Protein AF-A0A1I6RWS9-F1 (afdb_monomer)

Nearest PDB structures (foldseek):
  7xmd-assembly1_D  TM=4.426E-01  e=9.677E+00  Escherichia coli

Foldseek 3Di:
DPDPPVVLVVLLVVLVVVLVVCVVVDPDDPVCSVVSSVVSSVVSVCVVCVPDDDDLDQQPPVNLVVQADQQWGQQPVPRDTDQFQCVVCVVVVHDPVNSCVSRVNDPPRDRGHNVVVVVVVVVCVVVPDPPPPPPDPDPPDDDDDDDDDDDDDDDDDDD

Radius of gyration: 39.03 Å; Cα contacts (8 Å, |Δi|>4): 94; chains: 1; bounding box: 128×29×85 Å

pLDDT: mean 76.31, std 17.18, range [32.16, 93.12]

Sequence (159 aa):
MAQSNGGSLRLVTLASEIVSAYVSHNHVQSADLPGLLNEVHAAIRGVCDAGQSPPIAKATAQEIRRSINPDFLISFEDGKPYKTLRRHLTLRGLTPEAYRAKWGLASDYPMTAQSYSEQRSQLARSLGLGQPRAAAPEPEAEPAPQPAGKRRARSKEAV

Solvent-accessible surface area (backbone atoms only — not comparable to full-atom values): 9968 Å² total; per-residue (Å²): 144,88,67,66,70,65,54,55,53,51,50,52,51,54,35,50,54,54,51,51,60,46,53,75,76,39,93,72,58,83,84,50,52,67,56,53,53,50,52,48,38,50,51,54,49,48,60,66,45,70,71,58,68,76,78,87,67,57,60,48,74,66,54,57,54,67,28,60,41,60,70,28,29,45,38,88,89,75,71,46,76,30,51,46,46,58,65,59,32,52,77,70,75,40,50,76,63,57,53,27,66,75,41,64,51,62,91,84,62,78,54,51,11,53,52,55,52,49,53,52,51,51,54,38,46,76,72,50,62,83,61,77,74,73,73,71,76,74,79,76,77,76,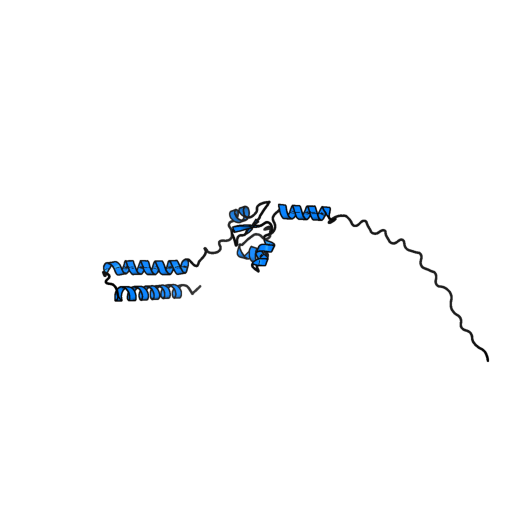81,78,83,79,88,80,76,88,86,79,87,82,83,88,82,91,134

Secondary structure (DSSP, 8-state):
---HHHHHHHHHHHHHHHHHHHHTTS---TTTHHHHHHHHHHHHHHHHHTT-PPP-----HHHHHHHB-SS-EE-TTT--EESBHHHHHHHTT--HHHHHHHHT--TT--SB-HHHHHHHHHHHHHTTTT-----PPP---PPPPPPP-----------

Structure (mmCIF, N/CA/C/O backbone):
data_AF-A0A1I6RWS9-F1
#
_entry.id   AF-A0A1I6RWS9-F1
#
loop_
_atom_site.group_PDB
_atom_site.id
_atom_site.type_symbol
_atom_site.label_atom_id
_atom_site.label_alt_id
_atom_site.label_comp_id
_atom_site.label_asym_id
_atom_site.label_entity_id
_atom_site.label_seq_id
_atom_site.pdbx_PDB_ins_code
_atom_site.Cartn_x
_atom_site.Cartn_y
_atom_site.Cartn_z
_atom_site.occupancy
_atom_site.B_iso_or_equiv
_atom_site.auth_seq_id
_atom_site.auth_comp_id
_atom_site.auth_asym_id
_atom_site.auth_atom_id
_atom_site.pdbx_PDB_model_num
ATOM 1 N N . MET A 1 1 ? -2.238 -18.958 -16.726 1.00 40.53 1 MET A N 1
ATOM 2 C CA . MET A 1 1 ? -0.887 -18.387 -16.507 1.00 40.53 1 MET A CA 1
ATOM 3 C C . MET A 1 1 ? -0.202 -18.013 -17.838 1.00 40.53 1 MET A C 1
ATOM 5 O O . MET A 1 1 ? 0.993 -18.207 -17.978 1.00 40.53 1 MET A O 1
ATOM 9 N N . ALA A 1 2 ? -0.932 -17.464 -18.825 1.00 40.44 2 ALA A N 1
ATOM 10 C CA . ALA A 1 2 ? -0.481 -17.370 -20.226 1.00 40.44 2 ALA A CA 1
ATOM 11 C C . ALA A 1 2 ? -0.631 -15.953 -20.830 1.00 40.44 2 ALA A C 1
ATOM 13 O O . ALA A 1 2 ? -1.212 -15.794 -21.896 1.00 40.44 2 ALA A O 1
ATOM 14 N N . GLN A 1 3 ? -0.157 -14.913 -20.134 1.00 41.22 3 GLN A N 1
ATOM 15 C CA . GLN A 1 3 ? -0.209 -13.520 -20.630 1.00 41.22 3 GLN A CA 1
ATOM 16 C C . GLN A 1 3 ? 1.167 -12.824 -20.696 1.00 41.22 3 GLN A C 1
ATOM 18 O O . GLN A 1 3 ? 1.255 -11.681 -21.128 1.00 41.22 3 GLN A O 1
ATOM 23 N N . SER A 1 4 ? 2.261 -13.494 -20.324 1.00 55.19 4 SER A N 1
ATOM 24 C CA . SER A 1 4 ? 3.596 -12.878 -20.254 1.00 55.19 4 SER A CA 1
ATOM 25 C C . SER A 1 4 ? 4.316 -12.761 -21.604 1.00 55.19 4 SER A C 1
ATOM 27 O O . SER A 1 4 ? 5.060 -11.806 -21.803 1.00 55.19 4 SER A O 1
ATOM 29 N N . ASN A 1 5 ? 4.075 -13.664 -22.563 1.00 58.97 5 ASN A N 1
ATOM 30 C CA . ASN A 1 5 ? 4.842 -13.664 -23.819 1.00 58.97 5 ASN A CA 1
ATOM 31 C C . ASN A 1 5 ? 4.452 -12.514 -24.772 1.00 58.97 5 ASN A C 1
ATOM 33 O O . ASN A 1 5 ? 5.297 -11.957 -25.467 1.00 58.97 5 ASN A O 1
ATOM 37 N N . GLY A 1 6 ? 3.174 -12.113 -24.774 1.00 66.69 6 GLY A N 1
ATOM 38 C CA . GLY A 1 6 ? 2.686 -11.014 -25.617 1.00 66.69 6 GLY A CA 1
ATOM 39 C C . GLY A 1 6 ? 3.194 -9.636 -25.177 1.00 66.69 6 GLY A C 1
ATOM 40 O O . GLY A 1 6 ? 3.440 -8.773 -26.017 1.00 66.69 6 GLY A O 1
ATOM 41 N N . GLY A 1 7 ? 3.411 -9.442 -23.871 1.00 75.25 7 GLY A N 1
ATOM 42 C CA . GLY A 1 7 ? 3.983 -8.208 -23.330 1.00 75.25 7 GLY A CA 1
ATOM 43 C C . GLY A 1 7 ? 5.439 -8.020 -23.749 1.00 75.25 7 GLY A C 1
ATOM 44 O O . GLY A 1 7 ? 5.803 -6.954 -24.234 1.00 75.25 7 GLY A O 1
ATOM 45 N N . SER A 1 8 ? 6.253 -9.073 -23.643 1.00 78.50 8 SER A N 1
ATOM 46 C CA . SER A 1 8 ? 7.662 -9.037 -24.052 1.00 78.50 8 SER A CA 1
ATOM 47 C C . SER A 1 8 ? 7.833 -8.772 -25.547 1.00 78.50 8 SER A C 1
ATOM 49 O O . SER A 1 8 ? 8.631 -7.917 -25.916 1.00 78.50 8 SER A O 1
ATOM 51 N N . LEU A 1 9 ? 7.044 -9.427 -26.408 1.00 84.06 9 LEU A N 1
ATOM 52 C CA . LEU A 1 9 ? 7.088 -9.176 -27.854 1.00 84.06 9 LEU A CA 1
ATOM 53 C C . LEU A 1 9 ? 6.722 -7.725 -28.194 1.00 84.06 9 LEU A C 1
ATOM 55 O O . LEU A 1 9 ? 7.406 -7.097 -28.995 1.00 84.06 9 LEU A O 1
ATOM 59 N N . ARG A 1 10 ? 5.710 -7.157 -27.526 1.00 88.00 10 ARG A N 1
ATOM 60 C CA . ARG A 1 10 ? 5.312 -5.754 -27.714 1.00 88.00 10 ARG A CA 1
ATOM 61 C C . ARG A 1 10 ? 6.408 -4.766 -27.304 1.00 88.00 10 ARG A C 1
ATOM 63 O O . ARG A 1 10 ? 6.605 -3.767 -27.988 1.00 88.00 10 ARG A O 1
ATOM 70 N N . LEU A 1 11 ? 7.116 -5.030 -26.204 1.00 87.50 11 LEU A N 1
ATOM 71 C CA . LEU A 1 11 ? 8.233 -4.191 -25.749 1.00 87.50 11 LEU A CA 1
ATOM 72 C C . LEU A 1 11 ? 9.396 -4.211 -26.744 1.00 87.50 11 LEU A C 1
ATOM 74 O O . LEU A 1 11 ? 9.982 -3.167 -27.020 1.00 87.50 11 LEU A O 1
ATOM 78 N N . VAL A 1 12 ? 9.690 -5.380 -27.318 1.00 90.06 12 VAL A N 1
ATOM 79 C CA . VAL A 1 12 ? 10.713 -5.526 -28.360 1.00 90.06 12 VAL A CA 1
ATOM 80 C C . VAL A 1 12 ? 10.312 -4.769 -29.628 1.00 90.06 12 VAL A C 1
ATOM 82 O O . VAL A 1 12 ? 11.141 -4.050 -30.180 1.00 90.06 12 VAL A O 1
ATOM 85 N N . THR A 1 13 ? 9.046 -4.850 -30.055 1.00 91.00 13 THR A N 1
ATOM 86 C CA . THR A 1 13 ? 8.542 -4.075 -31.203 1.00 91.00 13 THR A CA 1
ATOM 87 C C . THR A 1 13 ? 8.695 -2.570 -30.973 1.00 91.00 13 THR A C 1
ATOM 89 O O . THR A 1 13 ? 9.302 -1.895 -31.801 1.00 91.00 13 THR A O 1
ATOM 92 N N . LEU A 1 14 ? 8.258 -2.052 -29.820 1.00 90.62 14 LEU A N 1
ATOM 93 C CA . LEU A 1 14 ? 8.389 -0.628 -29.484 1.00 90.62 14 LEU A CA 1
ATOM 94 C C . LEU A 1 14 ? 9.853 -0.170 -29.436 1.00 90.62 14 LEU A C 1
ATOM 96 O O . LEU A 1 14 ? 10.191 0.876 -29.985 1.00 90.62 14 LEU A O 1
ATOM 100 N N . ALA A 1 15 ? 10.737 -0.961 -28.821 1.00 91.19 15 ALA A N 1
ATOM 101 C CA . ALA A 1 15 ? 12.166 -0.659 -28.796 1.00 91.19 15 ALA A CA 1
ATOM 102 C C . ALA A 1 15 ? 12.758 -0.621 -30.216 1.00 91.19 15 ALA A C 1
ATOM 104 O O . ALA A 1 15 ? 13.523 0.287 -30.536 1.00 91.19 15 ALA A O 1
ATOM 105 N N . SER A 1 16 ? 12.369 -1.561 -31.085 1.00 91.38 16 SER A N 1
ATOM 106 C CA . SER A 1 16 ? 12.839 -1.609 -32.474 1.00 91.38 16 SER A CA 1
ATOM 107 C C . SER A 1 16 ? 12.359 -0.420 -33.314 1.00 91.38 16 SER A C 1
ATOM 109 O O . SER A 1 16 ? 13.148 0.137 -34.075 1.00 91.38 16 SER A O 1
ATOM 111 N N . GLU A 1 17 ? 11.112 0.027 -33.133 1.00 91.69 17 GLU A N 1
ATOM 112 C CA . GLU A 1 17 ? 10.560 1.205 -33.815 1.00 91.69 17 GLU A CA 1
ATOM 113 C C . GLU A 1 17 ? 11.304 2.484 -33.408 1.00 91.69 17 GLU A C 1
ATOM 115 O O . GLU A 1 17 ? 11.686 3.285 -34.264 1.00 91.69 17 GLU A O 1
ATOM 120 N N . ILE A 1 18 ? 11.579 2.644 -32.109 1.00 90.62 18 ILE A N 1
ATOM 121 C CA . ILE A 1 18 ? 12.308 3.800 -31.569 1.00 90.62 18 ILE A CA 1
ATOM 122 C C . ILE A 1 18 ? 13.745 3.835 -32.099 1.00 90.62 18 ILE A C 1
ATOM 124 O O . ILE A 1 18 ? 14.200 4.874 -32.582 1.00 90.62 18 ILE A O 1
ATOM 128 N N . VAL A 1 19 ? 14.455 2.704 -32.053 1.00 92.00 19 VAL A N 1
ATOM 129 C CA . VAL A 1 19 ? 15.835 2.620 -32.557 1.00 92.00 19 VAL A CA 1
ATOM 130 C C . VAL A 1 19 ? 15.877 2.845 -34.072 1.00 92.00 19 VAL A C 1
ATOM 132 O O . VAL A 1 19 ? 16.744 3.577 -34.547 1.00 92.00 19 VAL A O 1
ATOM 135 N N . SER A 1 20 ? 14.918 2.308 -34.834 1.00 91.12 20 SER A N 1
ATOM 136 C CA . SER A 1 20 ? 14.834 2.534 -36.283 1.00 91.12 20 SER A CA 1
ATOM 137 C C . SER A 1 20 ? 14.636 4.013 -36.629 1.00 91.12 20 SER A C 1
ATOM 139 O O . SER A 1 20 ? 15.273 4.508 -37.557 1.00 91.12 20 SER A O 1
ATOM 141 N N . ALA A 1 21 ? 13.783 4.729 -35.890 1.00 93.12 21 ALA A N 1
ATOM 142 C CA . ALA A 1 21 ? 13.551 6.158 -36.104 1.00 93.12 21 ALA A CA 1
ATOM 143 C C . ALA A 1 21 ? 14.762 7.019 -35.703 1.00 93.12 21 ALA A C 1
ATOM 145 O O . ALA A 1 21 ? 15.026 8.058 -36.316 1.00 93.12 21 ALA A O 1
ATOM 146 N N . TYR A 1 22 ? 15.512 6.587 -34.685 1.00 91.44 22 TYR A N 1
ATOM 147 C CA . TYR A 1 22 ? 16.733 7.258 -34.254 1.00 91.44 22 TYR A CA 1
ATOM 148 C C . TYR A 1 22 ? 17.842 7.120 -35.301 1.00 91.44 22 TYR A C 1
ATOM 150 O O . TYR A 1 22 ? 18.415 8.124 -35.717 1.00 91.44 22 TYR A O 1
ATOM 158 N N . VAL A 1 23 ? 18.094 5.903 -35.790 1.00 91.69 23 VAL A N 1
ATOM 159 C CA . VAL A 1 23 ? 19.148 5.624 -36.782 1.00 91.69 23 VAL A CA 1
ATOM 160 C C . VAL A 1 23 ? 18.803 6.183 -38.169 1.00 91.69 23 VAL A C 1
ATOM 162 O O . VAL A 1 23 ? 19.700 6.528 -38.931 1.00 91.69 23 VAL A O 1
ATOM 165 N N . SER A 1 24 ? 17.519 6.362 -38.509 1.00 91.31 24 SER A N 1
ATOM 166 C CA . SER A 1 24 ? 17.142 7.004 -39.780 1.00 91.31 24 SER A CA 1
ATOM 167 C C . SER A 1 24 ? 17.497 8.496 -39.840 1.00 91.31 24 SER A C 1
ATOM 169 O O . SER A 1 24 ? 17.593 9.050 -40.931 1.00 91.31 24 SER A O 1
ATOM 171 N N . HIS A 1 25 ? 17.677 9.148 -38.686 1.00 90.56 25 HIS A N 1
ATOM 172 C CA . HIS A 1 25 ? 18.018 10.572 -38.580 1.00 90.56 25 HIS A CA 1
ATOM 173 C C . HIS A 1 25 ? 19.419 10.824 -38.001 1.00 90.56 25 HIS A C 1
ATOM 175 O O . HIS A 1 25 ? 19.893 11.957 -38.040 1.00 90.56 25 HIS A O 1
ATOM 181 N N . ASN A 1 26 ? 20.085 9.795 -37.467 1.00 88.00 26 ASN A N 1
ATOM 182 C CA . ASN A 1 26 ? 21.374 9.904 -36.786 1.00 88.00 26 ASN A CA 1
ATOM 183 C C . ASN A 1 26 ? 22.320 8.794 -37.252 1.00 88.00 26 ASN A C 1
ATOM 185 O O . ASN A 1 26 ? 21.937 7.632 -37.350 1.00 88.00 26 ASN A O 1
ATOM 189 N N . HIS A 1 27 ? 23.583 9.140 -37.495 1.00 87.69 27 HIS A N 1
ATOM 190 C CA . HIS A 1 27 ? 24.595 8.162 -37.881 1.00 87.69 27 HIS A CA 1
ATOM 191 C C . HIS A 1 27 ? 25.148 7.438 -36.644 1.00 87.69 27 HIS A C 1
ATOM 193 O O . HIS A 1 27 ? 25.755 8.067 -35.777 1.00 87.69 27 HIS A O 1
ATOM 199 N N . VAL A 1 28 ? 24.980 6.116 -36.587 1.00 86.81 28 VAL A N 1
ATOM 200 C CA . VAL A 1 28 ? 25.437 5.251 -35.486 1.00 86.81 28 VAL A CA 1
ATOM 201 C C . VAL A 1 28 ? 26.346 4.165 -36.056 1.00 86.81 28 VAL A C 1
ATOM 203 O O . VAL A 1 28 ? 26.052 3.608 -37.114 1.00 86.81 28 VAL A O 1
ATOM 206 N N . GLN A 1 29 ? 27.458 3.857 -35.384 1.00 90.31 29 GLN A N 1
ATOM 207 C CA . GLN A 1 29 ? 28.330 2.768 -35.823 1.00 90.31 29 GLN A CA 1
ATOM 208 C C . GLN A 1 29 ? 27.676 1.408 -35.562 1.00 90.31 29 GLN A C 1
ATOM 210 O O . GLN A 1 29 ? 27.012 1.204 -34.547 1.00 90.31 29 GLN A O 1
ATOM 215 N N . SER A 1 30 ? 27.917 0.436 -36.445 1.00 86.25 30 SER A N 1
ATOM 216 C CA . SER A 1 30 ? 27.341 -0.911 -36.325 1.00 86.25 30 SER A CA 1
ATOM 217 C C . SER A 1 30 ? 27.699 -1.614 -35.009 1.00 86.25 30 SER A C 1
ATOM 219 O O . SER A 1 30 ? 26.945 -2.469 -34.552 1.00 86.25 30 SER A O 1
ATOM 221 N N . ALA A 1 31 ? 28.829 -1.246 -34.397 1.00 91.44 31 ALA A N 1
ATOM 222 C CA . ALA A 1 31 ? 29.277 -1.769 -33.108 1.00 91.44 31 ALA A CA 1
ATOM 223 C C . ALA A 1 31 ? 28.426 -1.281 -31.919 1.00 91.44 31 ALA A C 1
ATOM 225 O O . ALA A 1 31 ? 28.300 -2.005 -30.935 1.00 91.44 31 ALA A O 1
ATOM 226 N N . ASP A 1 32 ? 27.800 -0.105 -32.030 1.00 87.88 32 ASP A N 1
ATOM 227 C CA . ASP A 1 32 ? 27.061 0.539 -30.934 1.00 87.88 32 ASP A CA 1
ATOM 228 C C . ASP A 1 32 ? 25.560 0.197 -30.945 1.00 87.88 32 ASP A C 1
ATOM 230 O O . ASP A 1 32 ? 24.868 0.346 -29.934 1.00 87.88 32 ASP A O 1
ATOM 234 N N . LEU A 1 33 ? 25.043 -0.323 -32.068 1.00 88.31 33 LEU A N 1
ATOM 235 C CA . LEU A 1 33 ? 23.632 -0.704 -32.226 1.00 88.31 33 LEU A CA 1
ATOM 236 C C . LEU A 1 33 ? 23.123 -1.692 -31.158 1.00 88.31 33 LEU A C 1
ATOM 238 O O . LEU A 1 33 ? 22.025 -1.475 -30.637 1.00 88.31 33 LEU A O 1
ATOM 242 N N . PRO A 1 34 ? 23.865 -2.756 -30.784 1.00 90.50 34 PRO A N 1
ATOM 243 C CA . PRO A 1 34 ? 23.407 -3.684 -29.753 1.00 90.50 34 PRO A CA 1
ATOM 244 C C . PRO A 1 34 ? 23.327 -3.033 -28.367 1.00 90.50 34 PRO A C 1
ATOM 246 O O . PRO A 1 34 ? 22.446 -3.376 -27.579 1.00 90.50 34 PRO A O 1
ATOM 249 N N . GLY A 1 35 ? 24.231 -2.095 -28.064 1.00 91.12 35 GLY A N 1
ATOM 250 C CA . GLY A 1 35 ? 24.218 -1.341 -26.810 1.00 91.12 35 GLY A CA 1
ATOM 251 C C . GLY A 1 35 ? 22.978 -0.457 -26.717 1.00 91.12 35 GLY A C 1
ATOM 252 O O . GLY A 1 35 ? 22.191 -0.589 -25.781 1.00 91.12 35 GLY A O 1
ATOM 253 N N . LEU A 1 36 ? 22.741 0.342 -27.760 1.00 90.12 36 LEU A N 1
ATOM 254 C CA . LEU A 1 36 ? 21.590 1.239 -27.852 1.00 90.12 36 LEU A CA 1
ATOM 255 C C . LEU A 1 36 ? 20.251 0.492 -27.729 1.00 90.12 36 LEU A C 1
ATOM 257 O O . LEU A 1 36 ? 19.355 0.927 -27.006 1.00 90.12 36 LEU A O 1
ATOM 261 N N . LEU A 1 37 ? 20.111 -0.658 -28.397 1.00 90.75 37 LEU A N 1
ATOM 262 C CA . LEU A 1 37 ? 18.894 -1.468 -28.318 1.00 90.75 37 LEU A CA 1
ATOM 263 C C . LEU A 1 37 ? 18.627 -1.964 -26.889 1.00 90.75 37 LEU A C 1
ATOM 265 O O . LEU A 1 37 ? 17.487 -1.923 -26.424 1.00 90.75 37 LEU A O 1
ATOM 269 N N . ASN A 1 38 ? 19.671 -2.411 -26.186 1.00 91.19 38 ASN A N 1
ATOM 270 C CA . ASN A 1 38 ? 19.555 -2.873 -24.805 1.00 91.19 38 ASN A CA 1
ATOM 271 C C . ASN A 1 38 ? 19.189 -1.734 -23.849 1.00 91.19 38 ASN A C 1
ATOM 273 O O . ASN A 1 38 ? 18.331 -1.929 -22.989 1.00 91.19 38 ASN A O 1
ATOM 277 N N . GLU A 1 39 ? 19.789 -0.554 -24.013 1.00 90.81 39 GLU A N 1
ATOM 278 C CA . GLU A 1 39 ? 19.488 0.625 -23.196 1.00 90.81 39 GLU A CA 1
ATOM 279 C C . GLU A 1 39 ? 18.037 1.078 -23.364 1.00 90.81 39 GLU A C 1
ATOM 281 O O . GLU A 1 39 ? 17.321 1.253 -22.377 1.00 90.81 39 GLU A O 1
ATOM 286 N N . VAL A 1 40 ? 17.565 1.195 -24.607 1.00 92.38 40 VAL A N 1
ATOM 287 C CA . VAL A 1 40 ? 16.182 1.593 -24.902 1.00 92.38 40 VAL A CA 1
ATOM 288 C C . VAL A 1 40 ? 15.196 0.547 -24.384 1.00 92.38 40 VAL A C 1
ATOM 290 O O . VAL A 1 40 ? 14.218 0.889 -23.718 1.00 92.38 40 VAL A O 1
ATOM 293 N N . HIS A 1 41 ? 15.460 -0.740 -24.617 1.00 91.12 41 HIS A N 1
ATOM 294 C CA . HIS A 1 41 ? 14.611 -1.814 -24.107 1.00 91.12 41 HIS A CA 1
ATOM 295 C C . HIS A 1 41 ? 14.572 -1.838 -22.567 1.00 91.12 41 HIS A C 1
ATOM 297 O O . HIS A 1 41 ? 13.501 -2.007 -21.978 1.00 91.12 41 HIS A O 1
ATOM 303 N N . ALA A 1 42 ? 15.709 -1.614 -21.900 1.00 88.38 42 ALA A N 1
ATOM 304 C CA . ALA A 1 42 ? 15.783 -1.509 -20.446 1.00 88.38 42 ALA A CA 1
ATOM 305 C C . ALA A 1 42 ? 15.031 -0.281 -19.914 1.00 88.38 42 ALA A C 1
ATOM 307 O O . ALA A 1 42 ? 14.308 -0.401 -18.926 1.00 88.38 42 ALA A O 1
ATOM 308 N N . ALA A 1 43 ? 15.133 0.869 -20.584 1.00 89.06 43 ALA A N 1
ATOM 309 C CA . ALA A 1 43 ? 14.421 2.088 -20.214 1.00 89.06 43 ALA A CA 1
ATOM 310 C C . ALA A 1 43 ? 12.897 1.916 -20.327 1.00 89.06 43 ALA A C 1
ATOM 312 O O . ALA A 1 43 ? 12.171 2.224 -19.382 1.00 89.06 43 ALA A O 1
ATOM 313 N N . ILE A 1 44 ? 12.404 1.352 -21.437 1.00 88.38 44 ILE A N 1
ATOM 314 C CA . ILE A 1 44 ? 10.969 1.083 -21.630 1.00 88.38 44 ILE A CA 1
ATOM 315 C C . ILE A 1 44 ? 10.479 0.076 -20.588 1.00 88.38 44 ILE A C 1
ATOM 317 O O . ILE A 1 44 ? 9.440 0.292 -19.963 1.00 88.38 44 ILE A O 1
ATOM 321 N N . ARG A 1 45 ? 11.245 -0.997 -20.344 1.00 87.06 45 ARG A N 1
ATOM 322 C CA . ARG A 1 45 ? 10.924 -1.964 -19.289 1.00 87.06 45 ARG A CA 1
ATOM 323 C C . ARG A 1 45 ? 10.866 -1.287 -17.923 1.00 87.06 45 ARG A C 1
ATOM 325 O O . ARG A 1 45 ? 9.923 -1.543 -17.188 1.00 87.06 45 ARG A O 1
ATOM 332 N N . GLY A 1 46 ? 11.820 -0.416 -17.604 1.00 82.56 46 GLY A N 1
ATOM 333 C CA . GLY A 1 46 ? 11.853 0.338 -16.354 1.00 82.56 46 GLY A CA 1
ATOM 334 C C . GLY A 1 46 ? 10.625 1.226 -16.172 1.00 82.56 46 GLY A C 1
ATOM 335 O O . GLY A 1 46 ? 10.056 1.247 -15.092 1.00 82.56 46 GLY A O 1
ATOM 336 N N . VAL A 1 47 ? 10.149 1.890 -17.226 1.00 83.75 47 VAL A N 1
ATOM 337 C CA . VAL A 1 47 ? 8.917 2.697 -17.172 1.00 83.75 47 VAL A CA 1
ATOM 338 C C . VAL A 1 47 ? 7.669 1.820 -17.024 1.00 83.75 47 VAL A C 1
ATOM 340 O O . VAL A 1 47 ? 6.770 2.156 -16.255 1.00 83.75 47 VAL A O 1
ATOM 343 N N . CYS A 1 48 ? 7.608 0.680 -17.718 1.00 75.94 48 CYS A N 1
ATOM 344 C CA . CYS A 1 48 ? 6.508 -0.275 -17.566 1.00 75.94 48 CYS A CA 1
ATOM 345 C C . CYS A 1 48 ? 6.489 -0.944 -16.181 1.00 75.94 48 CYS A C 1
ATOM 347 O O . CYS A 1 48 ? 5.416 -1.267 -15.672 1.00 75.94 48 CYS A O 1
ATOM 349 N N . ASP A 1 49 ? 7.656 -1.149 -15.574 1.00 70.19 49 ASP A N 1
ATOM 350 C CA . ASP A 1 49 ? 7.810 -1.786 -14.265 1.00 70.19 49 ASP A CA 1
ATOM 351 C C . ASP A 1 49 ? 7.725 -0.783 -13.104 1.00 70.19 49 ASP A C 1
ATOM 353 O O . ASP A 1 49 ? 7.246 -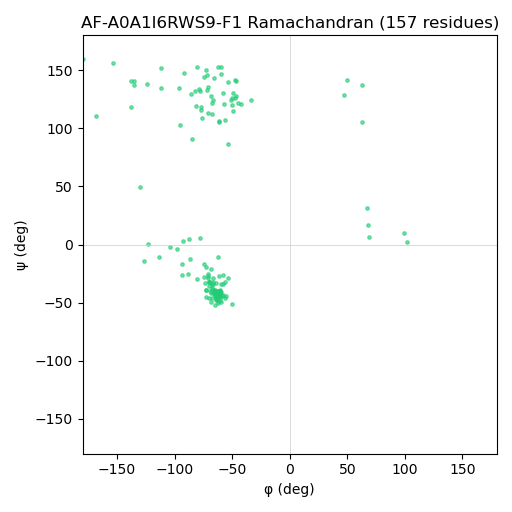1.136 -12.036 1.00 70.19 49 ASP A O 1
ATOM 357 N N . ALA A 1 50 ? 8.044 0.499 -13.317 1.00 60.03 50 ALA A N 1
ATOM 358 C CA . ALA A 1 50 ? 7.909 1.566 -12.316 1.00 60.03 50 ALA A CA 1
ATOM 359 C C . ALA A 1 50 ? 6.454 1.816 -11.859 1.00 60.03 50 ALA A C 1
ATOM 361 O O . ALA A 1 50 ? 6.226 2.519 -10.875 1.00 60.03 50 ALA A O 1
ATOM 362 N N . GLY A 1 51 ? 5.464 1.230 -12.544 1.00 53.91 51 GLY A N 1
ATOM 363 C CA . GLY A 1 51 ? 4.068 1.168 -12.099 1.00 53.91 51 GLY A CA 1
ATOM 364 C C . GLY A 1 51 ? 3.739 -0.020 -11.182 1.00 53.91 51 GLY A C 1
ATOM 365 O O . GLY A 1 51 ? 2.682 -0.032 -10.552 1.00 53.91 51 GLY A O 1
ATOM 366 N N . GLN A 1 52 ? 4.622 -1.015 -11.073 1.00 50.16 52 GLN A N 1
ATOM 367 C CA . GLN A 1 52 ? 4.509 -2.092 -10.097 1.00 50.16 52 GLN A CA 1
ATOM 368 C C . GLN A 1 52 ? 5.130 -1.613 -8.784 1.00 50.16 52 GLN A C 1
ATOM 370 O O . GLN A 1 52 ? 6.312 -1.803 -8.507 1.00 50.16 52 GLN A O 1
ATOM 375 N N . SER A 1 53 ? 4.295 -1.014 -7.926 1.00 50.28 53 SER A N 1
ATOM 376 C CA . SER A 1 53 ? 4.554 -1.109 -6.485 1.00 50.28 53 SER A CA 1
ATOM 377 C C . SER A 1 53 ? 4.862 -2.572 -6.154 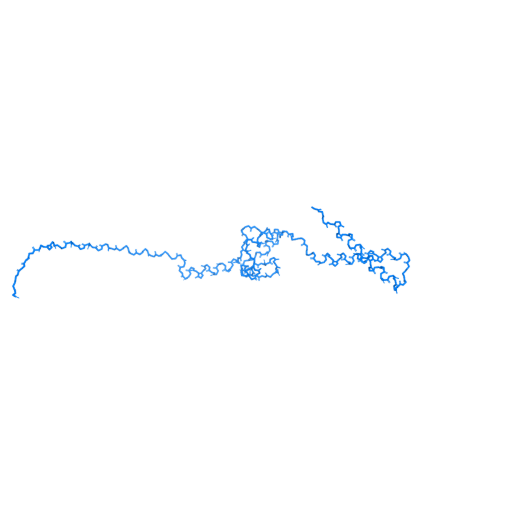1.00 50.28 53 SER A C 1
ATOM 379 O O . SER A 1 53 ? 4.214 -3.452 -6.738 1.00 50.28 53 SER A O 1
ATOM 381 N N . PRO A 1 54 ? 5.834 -2.847 -5.262 1.00 53.66 54 PRO A N 1
ATOM 382 C CA . PRO A 1 54 ? 6.206 -4.212 -4.923 1.00 53.66 54 PRO A CA 1
ATOM 383 C C . PRO A 1 54 ? 4.937 -5.022 -4.630 1.00 53.66 54 PRO A C 1
ATOM 385 O O . PRO A 1 54 ? 3.991 -4.466 -4.053 1.00 53.66 54 PRO A O 1
ATOM 388 N N . PRO A 1 55 ? 4.875 -6.303 -5.051 1.00 52.38 55 PRO A N 1
ATOM 389 C CA . PRO A 1 55 ? 3.718 -7.144 -4.771 1.00 52.38 55 PRO A CA 1
ATOM 390 C C . PRO A 1 55 ? 3.433 -7.012 -3.285 1.00 52.38 55 PRO A C 1
ATOM 392 O O . PRO A 1 55 ? 4.384 -7.081 -2.511 1.00 52.38 55 PRO A O 1
ATOM 395 N N . ILE A 1 56 ? 2.171 -6.743 -2.924 1.00 54.38 56 ILE A N 1
ATOM 396 C CA . ILE A 1 56 ? 1.707 -6.518 -1.548 1.00 54.38 56 ILE A CA 1
ATOM 397 C C . ILE A 1 56 ? 2.159 -7.720 -0.717 1.00 54.38 56 ILE A C 1
ATOM 399 O O . ILE A 1 56 ? 1.470 -8.736 -0.603 1.00 54.38 56 ILE A O 1
ATOM 403 N N . ALA A 1 57 ? 3.383 -7.640 -0.209 1.00 55.84 57 ALA A N 1
ATOM 404 C CA . ALA A 1 57 ? 3.960 -8.622 0.659 1.00 55.84 57 ALA A CA 1
ATOM 405 C C . ALA A 1 57 ? 3.170 -8.418 1.933 1.00 55.84 57 ALA A C 1
ATOM 407 O O . ALA A 1 57 ? 3.184 -7.330 2.511 1.00 55.84 57 ALA A O 1
ATOM 408 N N . LYS A 1 58 ? 2.375 -9.432 2.277 1.00 58.38 58 LYS A N 1
ATOM 409 C CA . LYS A 1 58 ? 1.652 -9.525 3.545 1.00 58.38 58 LYS A CA 1
ATOM 410 C C . LYS A 1 58 ? 2.509 -8.867 4.621 1.00 58.38 58 LYS A C 1
ATOM 412 O O . LYS A 1 58 ? 3.676 -9.244 4.743 1.00 58.38 58 LYS A O 1
ATOM 417 N N . ALA A 1 59 ? 1.954 -7.879 5.324 1.00 60.78 59 ALA A N 1
ATOM 418 C CA . ALA A 1 59 ? 2.723 -7.098 6.283 1.00 60.78 59 ALA A CA 1
ATOM 419 C C . ALA A 1 59 ? 3.466 -8.063 7.214 1.00 60.78 59 ALA A C 1
ATOM 421 O O . ALA A 1 59 ? 2.870 -8.987 7.778 1.00 60.78 59 ALA A O 1
ATOM 422 N N . THR A 1 60 ? 4.780 -7.898 7.328 1.00 65.44 60 THR A N 1
ATOM 423 C CA . THR A 1 60 ? 5.606 -8.781 8.146 1.00 65.44 60 THR A CA 1
ATOM 424 C C . THR A 1 60 ? 5.095 -8.709 9.583 1.00 65.44 60 THR A C 1
ATOM 426 O O . THR A 1 60 ? 4.682 -7.646 10.049 1.00 65.44 60 THR A O 1
ATOM 429 N N . ALA A 1 61 ? 5.165 -9.803 10.345 1.00 67.00 61 ALA A N 1
ATOM 430 C CA . ALA A 1 61 ? 4.720 -9.800 11.743 1.00 67.00 61 ALA A CA 1
ATOM 431 C C . ALA A 1 61 ? 5.378 -8.679 12.582 1.00 67.00 61 ALA A C 1
ATOM 433 O O . ALA A 1 61 ? 4.769 -8.164 13.518 1.00 67.00 61 ALA A O 1
ATOM 434 N N . GLN A 1 62 ? 6.600 -8.259 12.232 1.00 70.62 62 GLN A N 1
ATOM 435 C CA . GLN A 1 62 ? 7.270 -7.113 12.856 1.00 70.62 62 GLN A CA 1
ATOM 436 C C . GLN A 1 62 ? 6.638 -5.760 12.492 1.00 70.62 62 GLN A C 1
ATOM 438 O O . GLN A 1 62 ? 6.566 -4.880 13.345 1.00 70.62 62 GLN A O 1
ATOM 443 N N . GLU A 1 63 ? 6.155 -5.586 11.264 1.00 76.56 63 GLU A N 1
ATOM 444 C CA . GLU A 1 63 ? 5.487 -4.360 10.808 1.00 76.56 63 GLU A CA 1
ATOM 445 C C . GLU A 1 63 ? 4.094 -4.234 11.431 1.00 76.56 63 GLU A C 1
ATOM 447 O O . GLU A 1 63 ? 3.732 -3.159 11.901 1.00 76.56 63 GLU A O 1
ATOM 452 N N . ILE A 1 64 ? 3.369 -5.353 11.556 1.00 81.12 64 ILE A N 1
ATOM 453 C CA . ILE A 1 64 ? 2.096 -5.429 12.292 1.00 81.12 64 ILE A CA 1
ATOM 454 C C . ILE A 1 64 ? 2.298 -5.086 13.773 1.00 81.12 64 ILE A C 1
ATOM 456 O O . ILE A 1 64 ? 1.494 -4.374 14.366 1.00 81.12 64 ILE A O 1
ATOM 460 N N . ARG A 1 65 ? 3.385 -5.558 14.393 1.00 79.31 65 ARG A N 1
ATOM 461 C CA . ARG A 1 65 ? 3.706 -5.194 15.782 1.00 79.31 65 ARG A CA 1
ATOM 462 C C . ARG A 1 65 ? 4.076 -3.718 15.921 1.00 79.31 65 ARG A C 1
ATOM 464 O O . ARG A 1 65 ? 3.686 -3.097 16.899 1.00 79.31 65 ARG A O 1
ATOM 471 N N . ARG A 1 66 ? 4.792 -3.145 14.947 1.00 79.50 66 ARG A N 1
ATOM 472 C CA . ARG A 1 66 ? 5.159 -1.717 14.936 1.00 79.50 66 ARG A CA 1
ATOM 473 C C . ARG A 1 66 ? 3.975 -0.791 14.678 1.00 79.50 66 ARG A C 1
ATOM 475 O O . ARG A 1 66 ? 3.996 0.350 15.136 1.00 79.50 66 ARG A O 1
ATOM 482 N N . SER A 1 67 ? 2.956 -1.251 13.955 1.00 83.25 67 SER A N 1
ATOM 483 C CA . SER A 1 67 ? 1.780 -0.434 13.661 1.00 83.25 67 SER A CA 1
ATOM 484 C C . SER A 1 67 ? 0.868 -0.238 14.872 1.00 83.25 67 SER A C 1
ATOM 486 O O . SER A 1 67 ? 0.088 0.714 14.879 1.00 83.25 67 SER A O 1
ATOM 488 N N . ILE A 1 68 ? 0.976 -1.087 15.899 1.00 87.19 68 ILE A N 1
ATOM 489 C CA . ILE A 1 68 ? 0.182 -1.015 17.128 1.00 87.19 68 ILE A CA 1
ATOM 490 C C . ILE A 1 68 ? 0.972 -0.251 18.192 1.00 87.19 68 ILE A C 1
ATOM 492 O O . ILE A 1 68 ? 1.870 -0.801 18.822 1.00 87.19 68 ILE A O 1
ATOM 496 N N . ASN A 1 69 ? 0.613 1.015 18.416 1.00 88.31 69 ASN A N 1
ATOM 497 C CA . ASN A 1 69 ? 1.081 1.786 19.567 1.00 88.31 69 ASN A CA 1
ATOM 498 C C . ASN A 1 69 ? -0.097 2.051 20.523 1.00 88.31 69 ASN A C 1
ATOM 500 O O . ASN A 1 69 ? -1.251 2.119 20.083 1.00 88.31 69 ASN A O 1
ATOM 504 N N . PRO A 1 70 ? 0.161 2.215 21.834 1.00 85.44 70 PRO A N 1
ATOM 505 C CA . PRO A 1 70 ? -0.898 2.457 22.817 1.00 85.44 70 PRO A CA 1
ATOM 506 C C . PRO A 1 70 ? -1.700 3.738 22.524 1.00 85.44 70 PRO A C 1
ATOM 508 O O . PRO A 1 70 ? -2.918 3.762 22.720 1.00 85.44 70 PRO A O 1
ATOM 511 N N . ASP A 1 71 ? -1.046 4.767 21.976 1.00 87.56 71 ASP A N 1
ATOM 512 C CA . ASP A 1 71 ? -1.662 6.067 21.678 1.00 87.56 71 ASP A CA 1
ATOM 513 C C . ASP A 1 71 ? -2.201 6.211 20.251 1.00 87.56 71 ASP A C 1
ATOM 515 O O . ASP A 1 71 ? -3.124 6.995 20.001 1.00 87.56 71 ASP A O 1
ATOM 519 N N . PHE A 1 72 ? -1.639 5.469 19.295 1.00 89.56 72 PHE A N 1
ATOM 520 C CA . PHE A 1 72 ? -1.991 5.577 17.882 1.00 89.56 72 PHE A CA 1
ATOM 521 C C . PHE A 1 72 ? -1.745 4.273 17.118 1.00 89.56 72 PHE A C 1
ATOM 523 O O . PHE A 1 72 ? -0.910 3.450 17.471 1.00 89.56 72 PHE A O 1
ATOM 530 N N . LEU A 1 73 ? -2.462 4.106 16.015 1.00 90.94 73 LEU A N 1
ATOM 531 C CA . LEU A 1 73 ? -2.291 3.018 15.062 1.00 90.94 73 LEU A CA 1
ATOM 532 C C . LEU A 1 73 ? -1.750 3.574 13.749 1.00 90.94 73 LEU A C 1
ATOM 534 O O . LEU A 1 73 ? -2.263 4.575 13.250 1.00 90.94 73 LEU A O 1
ATOM 538 N N . ILE A 1 74 ? -0.747 2.923 13.169 1.00 90.12 74 ILE A N 1
ATOM 539 C CA . ILE A 1 74 ? -0.210 3.301 11.857 1.00 90.12 74 ILE A CA 1
ATOM 540 C C . ILE A 1 74 ? -1.041 2.614 10.763 1.00 90.12 74 ILE A C 1
ATOM 542 O O . ILE A 1 74 ? -1.291 1.409 10.827 1.00 90.12 74 ILE A O 1
ATOM 546 N N . SER A 1 75 ? -1.502 3.384 9.773 1.00 88.12 75 SER A N 1
ATOM 547 C CA . SER A 1 75 ? -2.205 2.845 8.598 1.00 88.12 75 SER A CA 1
ATOM 548 C C . SER A 1 75 ? -1.210 2.249 7.601 1.00 88.12 75 SER A C 1
ATOM 550 O O . SER A 1 75 ? -0.251 2.921 7.236 1.00 88.12 75 SER A O 1
ATOM 552 N N . PHE A 1 76 ? -1.467 1.037 7.106 1.00 85.81 76 PHE A N 1
ATOM 553 C CA . PHE A 1 76 ? -0.679 0.415 6.035 1.00 85.81 76 PHE A CA 1
ATOM 554 C C . PHE A 1 76 ? -0.973 1.020 4.655 1.00 85.81 76 PHE A C 1
ATOM 556 O O . PHE A 1 76 ? -0.166 0.877 3.747 1.00 85.81 76 PHE A O 1
ATOM 563 N N . GLU A 1 77 ? -2.088 1.744 4.497 1.00 85.00 77 GLU A N 1
ATOM 564 C CA . GLU A 1 77 ? -2.386 2.458 3.246 1.00 85.00 77 GLU A CA 1
ATOM 565 C C . GLU A 1 77 ? -1.495 3.698 3.066 1.00 85.00 77 GLU A C 1
ATOM 567 O O . GLU A 1 77 ? -1.055 3.993 1.959 1.00 85.00 77 GLU A O 1
ATOM 572 N N . ASP A 1 78 ? -1.238 4.424 4.162 1.00 84.56 78 ASP A N 1
ATOM 573 C CA . ASP A 1 78 ? -0.720 5.801 4.109 1.00 84.56 78 ASP A CA 1
ATOM 574 C C . ASP A 1 78 ? 0.552 6.009 4.941 1.00 84.56 78 ASP A C 1
ATOM 576 O O . ASP A 1 78 ? 1.170 7.070 4.863 1.00 84.56 78 ASP A O 1
ATOM 580 N N . GLY A 1 79 ? 0.891 5.068 5.827 1.00 84.75 79 GLY A N 1
ATOM 581 C CA . GLY A 1 79 ? 1.989 5.188 6.792 1.00 84.75 79 GLY A CA 1
ATOM 582 C C . GLY A 1 79 ? 1.760 6.213 7.912 1.00 84.75 79 GLY A C 1
ATOM 583 O O . GLY A 1 79 ? 2.666 6.480 8.697 1.00 84.75 79 GLY A O 1
ATOM 584 N N . LYS A 1 80 ? 0.567 6.813 8.010 1.00 87.12 80 LYS A N 1
ATOM 585 C CA . LYS A 1 80 ? 0.265 7.879 8.982 1.00 87.12 80 LYS A CA 1
ATOM 586 C C . LYS A 1 80 ? -0.313 7.335 10.297 1.00 87.12 80 LYS A C 1
ATOM 588 O O . LYS A 1 80 ? -1.048 6.341 10.266 1.00 87.12 80 LYS A O 1
ATOM 593 N N . PRO A 1 81 ? -0.031 7.988 11.443 1.00 90.62 81 PRO A N 1
ATOM 594 C CA . PRO A 1 81 ? -0.594 7.618 12.738 1.00 90.62 81 PRO A CA 1
ATOM 595 C C . PRO A 1 81 ? -2.031 8.136 12.902 1.00 90.62 81 PRO A C 1
ATOM 597 O O . PRO A 1 81 ? -2.327 9.306 12.659 1.00 90.62 81 PRO A O 1
ATOM 600 N N . TYR A 1 82 ? -2.926 7.273 13.379 1.00 90.25 82 TYR A N 1
ATOM 601 C CA . TYR A 1 82 ? -4.333 7.577 13.632 1.00 90.25 82 TYR A CA 1
ATOM 602 C C . TYR A 1 82 ? -4.791 7.019 14.979 1.00 90.25 82 TYR A C 1
ATOM 604 O O . TYR A 1 82 ? -4.503 5.879 15.325 1.00 90.25 82 TYR A O 1
ATOM 612 N N . LYS A 1 83 ? -5.613 7.775 15.714 1.00 90.44 83 LYS A N 1
ATOM 613 C CA . LYS A 1 83 ? -6.279 7.263 16.930 1.00 90.44 83 LYS A CA 1
ATOM 614 C C . LYS A 1 83 ? -7.346 6.211 16.610 1.00 90.44 83 LYS A C 1
ATOM 616 O O . LYS A 1 83 ? -7.576 5.286 17.384 1.00 90.44 83 LYS A O 1
ATOM 621 N N . THR A 1 84 ? -8.000 6.343 15.455 1.00 90.81 84 THR A N 1
ATOM 622 C CA . THR A 1 84 ? -9.015 5.402 14.969 1.00 90.81 84 THR A CA 1
ATOM 623 C C . THR A 1 84 ? -8.814 5.149 13.480 1.00 90.81 84 THR A C 1
ATOM 625 O O . THR A 1 84 ? -8.964 6.074 12.678 1.00 90.81 84 THR A O 1
ATOM 628 N N . LEU A 1 85 ? -8.542 3.902 13.097 1.00 90.19 85 LEU A N 1
ATOM 629 C CA . LEU A 1 85 ? -8.431 3.506 11.692 1.00 90.19 85 LEU A CA 1
ATOM 630 C C . LEU A 1 85 ? -9.802 3.432 11.019 1.00 90.19 85 LEU A C 1
ATOM 632 O O . LEU A 1 85 ? -9.902 3.711 9.833 1.00 90.19 85 LEU A O 1
ATOM 636 N N . ARG A 1 86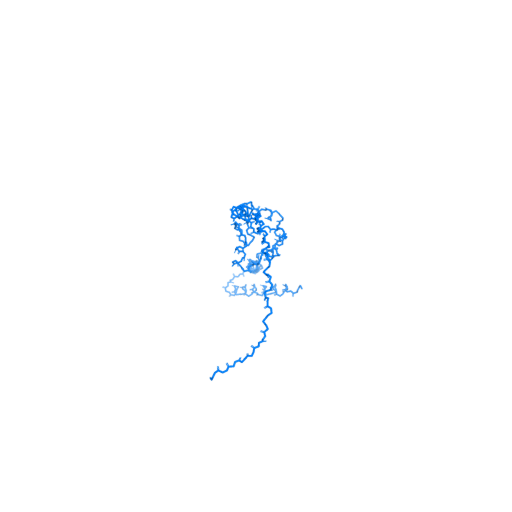 ? -10.879 3.152 11.772 1.00 88.88 86 ARG A N 1
ATOM 637 C CA . ARG A 1 86 ? -12.248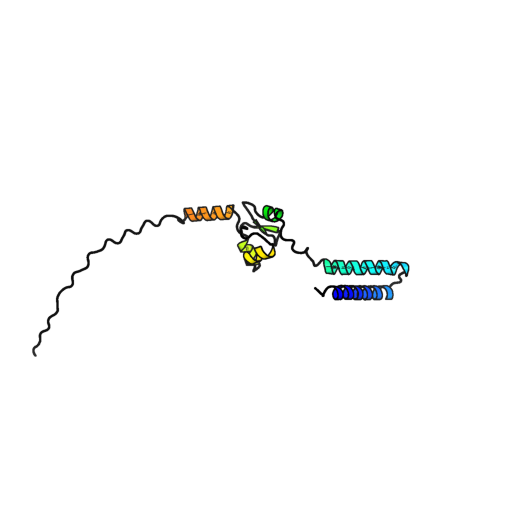 3.064 11.223 1.00 88.88 86 ARG A CA 1
ATOM 638 C C . ARG A 1 86 ? -12.624 4.280 10.374 1.00 88.88 86 ARG A C 1
ATOM 640 O O . ARG A 1 86 ? -13.013 4.108 9.229 1.00 88.88 86 ARG A O 1
ATOM 647 N N . ARG A 1 87 ? -12.438 5.498 10.899 1.00 89.75 87 ARG A N 1
ATOM 648 C CA . ARG A 1 87 ? -12.751 6.738 10.165 1.00 89.75 87 ARG A CA 1
ATOM 649 C C . ARG A 1 87 ? -11.930 6.861 8.881 1.00 89.75 87 ARG A C 1
ATOM 651 O O . ARG A 1 87 ? -12.466 7.260 7.855 1.00 89.75 87 ARG A O 1
ATOM 658 N N . HIS A 1 88 ? -10.646 6.520 8.945 1.00 89.69 88 HIS A N 1
ATOM 659 C CA . HIS A 1 88 ? -9.752 6.577 7.795 1.00 89.69 88 HIS A CA 1
ATOM 660 C C . HIS A 1 88 ? -10.158 5.579 6.699 1.00 89.69 88 HIS A C 1
ATOM 662 O O . HIS A 1 88 ? -10.237 5.948 5.531 1.00 89.69 88 HIS A O 1
ATOM 668 N N . LEU A 1 89 ? -10.493 4.346 7.085 1.00 90.50 89 LEU A N 1
ATOM 669 C CA . LEU A 1 89 ? -10.949 3.308 6.162 1.00 90.50 89 LEU A CA 1
ATOM 670 C C . LEU A 1 89 ? -12.286 3.675 5.507 1.00 90.50 89 LEU A C 1
ATOM 672 O O . LEU A 1 89 ? -12.415 3.559 4.291 1.00 90.50 89 LEU A O 1
ATOM 676 N N . THR A 1 90 ? -13.245 4.209 6.274 1.00 89.25 90 THR A N 1
ATOM 677 C CA . THR A 1 90 ? -14.541 4.649 5.732 1.00 89.25 90 THR A CA 1
ATOM 678 C C . THR A 1 90 ? -14.389 5.765 4.699 1.00 89.25 90 THR A C 1
ATOM 680 O O . THR A 1 90 ? -15.054 5.721 3.670 1.00 89.25 90 THR A O 1
ATOM 683 N N . LEU A 1 91 ? -13.482 6.728 4.918 1.00 88.50 91 LEU A N 1
ATOM 684 C CA . LEU A 1 91 ? -13.191 7.787 3.936 1.00 88.50 91 LEU A CA 1
ATOM 685 C C . LEU A 1 91 ? -12.649 7.235 2.609 1.00 88.50 91 LEU A C 1
ATOM 687 O O . LEU A 1 91 ? -12.830 7.856 1.569 1.00 88.50 91 LEU A O 1
ATOM 691 N N . ARG A 1 92 ? -12.005 6.065 2.645 1.00 86.56 92 ARG A N 1
ATOM 692 C CA . ARG A 1 92 ? -11.485 5.355 1.470 1.00 86.56 92 ARG A CA 1
ATOM 693 C C . ARG A 1 92 ? -12.473 4.332 0.895 1.00 86.56 92 ARG A C 1
ATOM 695 O O . ARG A 1 92 ? -12.115 3.607 -0.025 1.00 86.56 92 ARG A O 1
ATOM 702 N N . GLY A 1 93 ? -13.686 4.229 1.446 1.00 88.12 93 GLY A N 1
ATOM 703 C CA . GLY A 1 93 ? -14.668 3.215 1.046 1.00 88.12 93 GLY A CA 1
ATOM 704 C C . GLY A 1 93 ? -14.267 1.779 1.409 1.00 88.12 93 GLY A C 1
ATOM 705 O O . GLY A 1 93 ? -14.822 0.831 0.863 1.00 88.12 93 GLY A O 1
ATOM 706 N N . LEU A 1 94 ? -13.306 1.599 2.320 1.00 87.56 94 LEU A N 1
ATOM 707 C CA . LEU A 1 94 ? -12.831 0.290 2.764 1.00 87.56 94 LEU A CA 1
ATOM 708 C C . LEU A 1 94 ? -13.526 -0.125 4.060 1.00 87.56 94 LEU A C 1
ATOM 710 O O . LEU A 1 94 ? -13.611 0.642 5.024 1.00 87.56 94 LEU A O 1
ATOM 714 N N . THR A 1 95 ? -13.980 -1.377 4.113 1.00 89.75 95 THR A N 1
ATOM 715 C CA . THR A 1 95 ? -14.436 -1.978 5.367 1.00 89.75 95 THR A CA 1
ATOM 716 C C . THR A 1 95 ? -13.234 -2.451 6.191 1.00 89.75 95 THR A C 1
ATOM 718 O O . THR A 1 95 ? -12.186 -2.798 5.635 1.00 89.75 95 THR A O 1
ATOM 721 N N . PRO A 1 96 ? -13.353 -2.512 7.529 1.00 86.62 96 PRO A N 1
ATOM 722 C CA . PRO A 1 96 ? -12.292 -3.052 8.379 1.00 86.62 96 PRO A CA 1
ATOM 723 C C . PRO A 1 96 ? -11.890 -4.485 8.013 1.00 86.62 96 PRO A C 1
ATOM 725 O O . PRO A 1 96 ? -10.732 -4.856 8.167 1.00 86.62 96 PRO A O 1
ATOM 728 N N . GLU A 1 97 ? -12.830 -5.298 7.534 1.00 87.12 97 GLU A N 1
ATOM 729 C CA . GLU A 1 97 ? -12.572 -6.672 7.093 1.00 87.12 97 GLU A CA 1
ATOM 730 C C . GLU A 1 97 ? -11.815 -6.714 5.767 1.00 87.12 97 GLU A C 1
ATOM 732 O O . GLU A 1 97 ? -10.812 -7.419 5.669 1.00 87.12 97 GLU A O 1
ATOM 737 N N . ALA A 1 98 ? -12.218 -5.897 4.787 1.00 86.81 98 ALA A N 1
ATOM 738 C CA . ALA A 1 98 ? -11.510 -5.781 3.515 1.00 86.81 98 ALA A CA 1
ATOM 739 C C . ALA A 1 98 ? -10.067 -5.305 3.723 1.00 86.81 98 ALA A C 1
ATOM 741 O O . ALA A 1 98 ? -9.148 -5.828 3.100 1.00 86.81 98 ALA A O 1
ATOM 742 N N . TYR A 1 99 ? -9.849 -4.369 4.650 1.00 87.56 99 TYR A N 1
ATOM 743 C CA . TYR A 1 99 ? -8.509 -3.928 5.028 1.00 87.56 99 TYR A CA 1
ATOM 744 C C . TYR A 1 99 ? -7.675 -5.061 5.647 1.00 87.56 99 TYR A C 1
ATOM 746 O O . TYR A 1 99 ? -6.523 -5.256 5.261 1.00 87.56 99 TYR 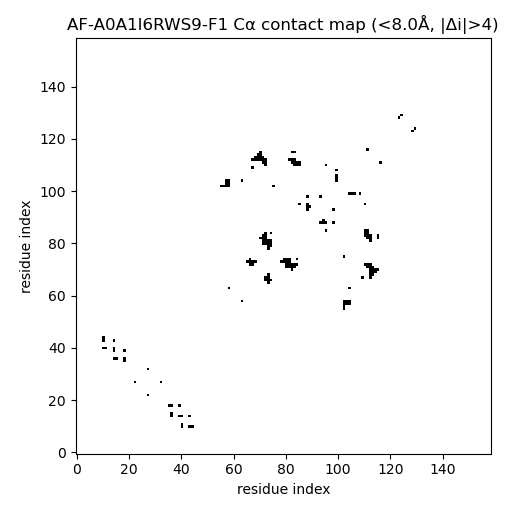A O 1
ATOM 754 N N . ARG A 1 100 ? -8.259 -5.864 6.551 1.00 87.69 100 ARG A N 1
ATOM 755 C CA . ARG A 1 100 ? -7.575 -7.038 7.121 1.00 87.69 100 ARG A CA 1
ATOM 756 C C . ARG A 1 100 ? -7.196 -8.059 6.055 1.00 87.69 100 ARG A C 1
ATOM 758 O O . ARG A 1 100 ? -6.058 -8.516 6.044 1.00 87.69 100 ARG A O 1
ATOM 765 N N . ALA A 1 101 ? -8.117 -8.368 5.145 1.00 85.31 101 ALA A N 1
ATOM 766 C CA . ALA A 1 101 ? -7.883 -9.303 4.050 1.00 85.31 101 ALA A CA 1
ATOM 767 C C . ALA A 1 101 ? -6.812 -8.793 3.072 1.00 85.31 101 ALA A C 1
ATOM 769 O O . ALA A 1 101 ? -5.939 -9.559 2.669 1.00 85.31 101 ALA A O 1
ATOM 770 N N . LYS A 1 102 ? -6.837 -7.494 2.743 1.00 83.75 102 LYS A N 1
ATOM 771 C CA . LYS A 1 102 ? -5.896 -6.853 1.813 1.00 83.75 102 LYS A CA 1
ATOM 772 C C . LYS A 1 102 ? -4.445 -6.947 2.288 1.00 83.75 102 LYS A C 1
ATOM 774 O O . LYS A 1 102 ? -3.559 -7.201 1.481 1.00 83.75 102 LYS A O 1
ATOM 779 N N . TRP A 1 103 ? -4.212 -6.772 3.586 1.00 81.19 103 TRP A N 1
ATOM 780 C CA . TRP A 1 103 ? -2.863 -6.764 4.167 1.00 81.19 103 TRP A CA 1
ATOM 781 C C . TRP A 1 103 ? -2.499 -8.052 4.918 1.00 81.19 103 TRP A C 1
ATOM 783 O O . TRP A 1 103 ? -1.379 -8.179 5.410 1.00 81.19 103 TRP A O 1
ATOM 793 N N . GLY A 1 104 ? -3.420 -9.015 5.004 1.00 79.31 104 GLY A N 1
ATOM 794 C CA . GLY A 1 104 ? -3.218 -10.272 5.727 1.00 79.31 104 GLY A CA 1
ATOM 795 C C . GLY A 1 104 ? -3.107 -10.103 7.245 1.00 79.31 104 GLY A C 1
ATOM 796 O O . GLY A 1 104 ? -2.380 -10.860 7.886 1.00 79.31 104 GLY A O 1
ATOM 797 N N . LEU A 1 105 ? -3.790 -9.111 7.828 1.00 83.94 105 LEU A N 1
ATOM 798 C CA . LEU A 1 105 ? -3.782 -8.900 9.279 1.00 83.94 105 LEU A CA 1
ATOM 799 C C . LEU A 1 105 ? -4.615 -9.969 10.000 1.00 83.94 105 LEU A C 1
ATOM 801 O O . LEU A 1 105 ? -5.628 -10.441 9.483 1.00 83.94 105 LEU A O 1
ATOM 805 N N . ALA A 1 106 ? -4.230 -10.286 11.239 1.00 81.44 106 ALA A N 1
ATOM 806 C CA . ALA A 1 106 ? -5.020 -11.145 12.116 1.00 81.44 106 ALA A CA 1
ATOM 807 C C . ALA A 1 106 ? -6.423 -10.560 12.378 1.00 81.44 106 ALA A C 1
ATOM 809 O O . ALA A 1 106 ? -6.625 -9.340 12.377 1.00 81.44 106 ALA A O 1
ATOM 810 N N . SER A 1 107 ? -7.393 -11.434 12.658 1.00 79.31 107 SER A N 1
ATOM 811 C CA . SER A 1 107 ? -8.759 -11.039 13.038 1.00 79.31 107 SER A CA 1
ATOM 812 C C . SER A 1 107 ? -8.780 -10.143 14.283 1.00 79.31 107 SER A C 1
ATOM 814 O O . SER A 1 107 ? -9.561 -9.194 14.338 1.00 79.31 107 SER A O 1
ATOM 816 N N . ASP A 1 108 ? -7.856 -10.386 15.215 1.00 83.69 108 ASP A N 1
ATOM 817 C CA . ASP A 1 108 ? -7.687 -9.656 16.477 1.00 83.69 108 ASP A CA 1
ATOM 818 C C . ASP A 1 108 ? -6.988 -8.286 16.329 1.00 83.69 108 ASP A C 1
ATOM 820 O O . ASP A 1 108 ? -6.693 -7.605 17.306 1.00 83.69 108 ASP A O 1
ATOM 824 N N . TYR A 1 109 ? -6.703 -7.834 15.101 1.00 84.69 109 TYR A N 1
ATOM 825 C CA . TYR A 1 109 ? -6.040 -6.545 14.911 1.00 84.69 109 TYR A CA 1
ATOM 826 C C . TYR A 1 109 ? -6.939 -5.369 15.357 1.00 84.69 109 TYR A C 1
ATOM 828 O O . TYR A 1 109 ? -8.059 -5.218 14.826 1.00 84.69 109 TYR A O 1
ATOM 836 N N . PRO A 1 110 ? -6.457 -4.502 16.276 1.00 87.56 110 PRO A N 1
ATOM 837 C CA . PRO A 1 110 ? -7.231 -3.385 16.800 1.00 87.56 110 PRO A CA 1
ATOM 838 C C . PRO A 1 110 ? -7.425 -2.293 15.743 1.00 87.56 110 PRO A C 1
ATOM 840 O O . PRO A 1 110 ? -6.502 -1.879 15.048 1.00 87.56 110 PRO A O 1
ATOM 843 N N . MET A 1 111 ? -8.653 -1.779 15.639 1.00 90.00 111 MET A N 1
ATOM 844 C CA . MET A 1 111 ? -9.000 -0.680 14.717 1.00 90.00 111 MET A CA 1
ATOM 845 C C . MET A 1 111 ? -9.031 0.693 15.399 1.00 90.00 111 MET A C 1
ATOM 847 O O . MET A 1 111 ? -9.272 1.718 14.752 1.00 90.00 111 MET A O 1
ATOM 851 N N . THR A 1 112 ? -8.823 0.718 16.709 1.00 89.56 112 THR A N 1
ATOM 852 C CA . THR A 1 112 ? -8.801 1.907 17.558 1.00 89.56 112 THR A CA 1
ATOM 853 C C . THR A 1 112 ? -7.656 1.776 18.547 1.00 89.56 112 THR A C 1
ATOM 855 O O . THR A 1 112 ? -7.407 0.683 19.048 1.00 89.56 112 THR A O 1
ATOM 858 N N . ALA A 1 113 ? -6.953 2.875 18.810 1.00 90.00 113 ALA A N 1
ATOM 859 C CA . ALA A 1 113 ? -5.864 2.890 19.775 1.00 90.00 113 ALA A CA 1
ATOM 860 C C . ALA A 1 113 ? -6.384 2.547 21.180 1.00 90.00 113 ALA A C 1
ATOM 862 O O . ALA A 1 113 ? -7.554 2.803 21.509 1.00 90.00 113 ALA A O 1
ATOM 863 N N . GLN A 1 114 ? -5.510 1.981 22.010 1.00 89.62 114 GLN A N 1
ATOM 864 C CA . GLN A 1 114 ? -5.868 1.571 23.362 1.00 89.62 114 GLN A CA 1
ATOM 865 C C . GLN A 1 114 ? -6.268 2.785 24.210 1.00 89.62 114 GLN A C 1
ATOM 867 O O . GLN A 1 114 ? -7.361 2.782 24.777 1.00 89.62 114 GLN A O 1
ATOM 872 N N . SER A 1 115 ? -5.484 3.871 24.185 1.00 89.50 115 SER A N 1
ATOM 873 C CA . SER A 1 115 ? -5.780 5.062 24.995 1.00 89.50 115 SER A CA 1
ATOM 874 C C . SER A 1 115 ? -7.101 5.738 24.601 1.00 89.50 115 SER A C 1
ATOM 876 O O . SER A 1 115 ? -7.841 6.222 25.458 1.00 89.50 115 SER A O 1
ATOM 878 N N . TYR A 1 116 ? -7.476 5.692 23.315 1.00 88.12 116 TYR A N 1
ATOM 879 C CA . TYR A 1 116 ? -8.776 6.189 22.848 1.00 88.12 116 TYR A CA 1
ATOM 880 C C . TYR A 1 116 ? -9.944 5.334 23.365 1.00 88.12 116 TYR A C 1
ATOM 882 O O . TYR A 1 116 ? -10.994 5.862 23.744 1.00 88.12 116 TYR A O 1
ATOM 890 N N . SER A 1 117 ? -9.758 4.013 23.398 1.00 86.69 117 SER A N 1
ATOM 891 C CA . SER A 1 117 ? -10.755 3.063 23.904 1.00 86.69 117 SER A CA 1
ATOM 892 C C . SER A 1 117 ? -10.937 3.216 25.419 1.00 86.69 117 SER A C 1
ATOM 894 O O . SER A 1 117 ? -12.068 3.264 25.906 1.00 86.69 117 SER A O 1
ATOM 896 N N . GLU A 1 118 ? -9.840 3.395 26.157 1.00 88.94 118 GLU A N 1
ATOM 897 C CA . GLU A 1 118 ? -9.839 3.644 27.599 1.00 88.94 118 GLU A CA 1
ATOM 898 C C . GLU A 1 118 ? -10.550 4.954 27.951 1.00 88.94 118 GLU A C 1
ATOM 900 O O . GLU A 1 118 ? -11.492 4.923 28.745 1.00 88.94 118 GLU A O 1
ATOM 905 N N . GLN A 1 119 ? -10.200 6.071 27.299 1.00 88.62 119 GLN A N 1
ATOM 906 C CA . GLN A 1 119 ? -10.843 7.377 27.514 1.00 88.62 119 GLN A CA 1
ATOM 907 C C . GLN A 1 119 ? -12.357 7.319 27.280 1.00 88.62 119 GLN A C 1
ATOM 909 O O . GLN A 1 119 ? -13.143 7.797 28.100 1.00 88.62 119 GLN A O 1
ATOM 914 N N . ARG A 1 120 ? -12.794 6.683 26.184 1.00 86.75 120 ARG A N 1
ATOM 915 C CA . ARG A 1 120 ? -14.227 6.506 25.897 1.00 86.75 120 ARG A CA 1
ATOM 916 C C . ARG A 1 120 ? -14.912 5.611 26.925 1.00 86.75 120 ARG A C 1
ATOM 918 O O . ARG A 1 120 ? -16.039 5.911 27.308 1.00 86.75 120 ARG A O 1
ATOM 925 N N . SER A 1 121 ? -14.255 4.547 27.388 1.00 85.31 121 SER A N 1
ATOM 926 C CA . SER A 1 121 ? -14.808 3.650 28.411 1.00 85.31 121 SER A CA 1
ATOM 927 C C . SER A 1 121 ? -14.937 4.320 29.784 1.00 85.31 121 SER A C 1
ATOM 929 O O . SER A 1 121 ? -15.875 4.026 30.521 1.00 85.31 121 SER A O 1
ATOM 931 N N . GLN A 1 122 ? -14.008 5.209 30.147 1.00 88.19 122 GLN A N 1
ATOM 932 C CA . GLN A 1 122 ? -14.053 5.966 31.399 1.00 88.19 122 GLN A CA 1
ATOM 933 C C . GLN A 1 122 ? -15.185 6.991 31.354 1.00 88.19 122 GLN A C 1
ATOM 935 O O . GLN A 1 122 ? -16.000 7.031 32.270 1.00 88.19 122 GLN A O 1
ATOM 940 N N . LEU A 1 123 ? -15.299 7.729 30.244 1.00 87.56 123 LEU A N 1
ATOM 941 C CA . LEU A 1 123 ? -16.382 8.685 30.017 1.00 87.56 123 LEU A CA 1
ATOM 942 C C . LEU A 1 123 ? -17.759 8.000 30.001 1.00 87.56 123 LEU A C 1
ATOM 944 O O . LEU A 1 123 ? -18.722 8.502 30.570 1.00 87.56 123 LEU A O 1
ATOM 948 N N . ALA A 1 124 ? -17.857 6.819 29.394 1.00 86.31 124 ALA A N 1
ATOM 949 C CA . ALA A 1 124 ? -19.059 5.995 29.437 1.00 86.31 124 ALA A CA 1
ATOM 950 C C . ALA A 1 124 ? -19.438 5.594 30.872 1.00 86.31 124 ALA A C 1
ATOM 952 O O . ALA A 1 124 ? -20.591 5.756 31.271 1.00 86.31 124 ALA A O 1
ATOM 953 N N . ARG A 1 125 ? -18.467 5.110 31.657 1.00 85.62 125 ARG A N 1
ATOM 954 C CA . ARG A 1 125 ? -18.673 4.739 33.064 1.00 85.62 125 ARG A CA 1
ATOM 955 C C . ARG A 1 125 ? -19.093 5.938 33.914 1.00 85.62 125 ARG A C 1
ATOM 957 O O . ARG A 1 125 ? -20.021 5.810 34.704 1.00 85.62 125 ARG A O 1
ATOM 964 N N . SER A 1 126 ? -18.489 7.112 33.709 1.00 81.81 126 SER A N 1
ATOM 965 C CA . SER A 1 126 ? -18.904 8.341 34.400 1.00 81.81 126 SER A CA 1
ATOM 966 C C . SER A 1 126 ? -20.297 8.822 33.985 1.00 81.81 126 SER A C 1
ATOM 968 O O . SER A 1 126 ? -20.986 9.441 34.784 1.00 81.81 126 SER A O 1
ATOM 970 N N . LEU A 1 127 ? -20.728 8.525 32.754 1.00 82.62 127 LEU A N 1
ATOM 971 C CA . LEU A 1 127 ? -22.063 8.856 32.238 1.00 82.62 127 LEU A CA 1
ATOM 972 C C . LEU A 1 127 ? -23.130 7.787 32.546 1.00 82.62 127 LEU A C 1
ATOM 974 O O . LEU A 1 127 ? -24.265 7.924 32.098 1.00 82.62 127 LEU A O 1
ATOM 978 N N . GLY A 1 128 ? -22.800 6.734 33.304 1.00 79.75 128 GLY A N 1
ATOM 979 C CA . GLY A 1 128 ? -23.780 5.762 33.803 1.00 79.75 128 GLY A CA 1
ATOM 980 C C . GLY A 1 128 ? -23.900 4.448 33.020 1.00 79.75 128 GLY A C 1
ATOM 981 O O . GLY A 1 128 ? -24.794 3.655 33.315 1.00 79.75 128 GLY A O 1
ATOM 982 N N . LEU A 1 129 ? -23.003 4.148 32.070 1.00 73.12 129 LEU A N 1
ATOM 983 C CA . LEU A 1 129 ? -22.901 2.793 31.506 1.00 73.12 129 LEU A CA 1
ATOM 984 C C . LEU A 1 129 ? -22.383 1.822 32.581 1.00 73.12 129 LEU A C 1
ATOM 986 O O . LEU A 1 129 ? -21.227 1.908 32.992 1.00 73.12 129 LEU A O 1
ATOM 990 N N . GLY A 1 130 ? -23.241 0.895 33.019 1.00 69.38 130 GLY A N 1
ATOM 991 C CA . GLY A 1 130 ? -22.921 -0.126 34.026 1.00 69.38 130 GLY A CA 1
ATOM 992 C C . GLY A 1 130 ? -23.450 0.151 35.437 1.00 69.38 130 GLY A C 1
ATOM 993 O O . GLY A 1 130 ? -23.214 -0.661 36.326 1.00 69.38 130 GLY A O 1
ATOM 994 N N . GLN A 1 131 ? -24.186 1.247 35.657 1.00 68.88 131 GLN A N 1
ATOM 995 C CA . GLN A 1 131 ? -25.000 1.390 36.868 1.00 68.88 131 GLN A CA 1
ATOM 996 C C . GLN A 1 131 ? -26.137 0.358 36.797 1.00 68.88 131 GLN A C 1
ATOM 998 O O . GLN A 1 131 ? -26.891 0.382 35.815 1.00 68.88 131 GLN A O 1
ATOM 1003 N N . PRO A 1 132 ? -26.274 -0.565 37.772 1.00 61.50 132 PRO A N 1
ATOM 1004 C CA . PRO A 1 132 ? -27.454 -1.408 37.833 1.00 61.50 132 PRO A CA 1
ATOM 1005 C C . PRO A 1 132 ? -28.643 -0.460 37.918 1.00 61.50 132 PRO A C 1
ATOM 1007 O O . PRO A 1 132 ? -28.709 0.387 38.809 1.00 61.50 132 PRO A O 1
ATOM 1010 N N . ARG A 1 133 ? -29.557 -0.552 36.948 1.00 61.12 133 ARG A N 1
ATOM 1011 C CA . ARG A 1 133 ? -30.850 0.112 37.061 1.00 61.12 133 ARG A CA 1
ATOM 1012 C C . ARG A 1 133 ? -31.428 -0.427 38.359 1.00 61.12 133 ARG A C 1
ATOM 1014 O O . ARG A 1 133 ? -31.715 -1.621 38.414 1.00 61.12 133 ARG A O 1
ATOM 1021 N N . ALA A 1 134 ? -31.466 0.405 39.406 1.00 56.84 134 ALA A N 1
ATOM 1022 C CA . ALA A 1 134 ? -32.118 0.049 40.654 1.00 56.84 134 ALA A CA 1
ATOM 1023 C C . ALA A 1 134 ? -33.448 -0.575 40.249 1.00 56.84 134 ALA A C 1
ATOM 1025 O O . ALA A 1 134 ? -34.164 0.024 39.434 1.00 56.84 134 ALA A O 1
ATOM 1026 N N . ALA A 1 135 ? -33.655 -1.827 40.670 1.00 55.62 135 ALA A N 1
ATOM 1027 C CA . ALA A 1 135 ? -34.849 -2.585 40.354 1.00 55.62 135 ALA A CA 1
ATOM 1028 C C . ALA A 1 135 ? -36.023 -1.625 40.511 1.00 55.62 135 ALA A C 1
ATOM 1030 O O . ALA A 1 135 ? -36.149 -0.980 41.556 1.00 55.62 135 ALA A O 1
ATOM 1031 N N . ALA A 1 136 ? -36.783 -1.434 39.428 1.00 50.59 136 ALA A N 1
ATOM 1032 C CA . ALA A 1 136 ? -38.027 -0.697 39.529 1.00 50.59 136 ALA A CA 1
ATOM 1033 C C . ALA A 1 136 ? -38.761 -1.291 40.739 1.00 50.59 136 ALA A C 1
ATOM 1035 O O . ALA A 1 136 ? -38.834 -2.523 40.799 1.00 50.59 136 ALA A O 1
ATOM 1036 N N . PRO A 1 137 ? -39.189 -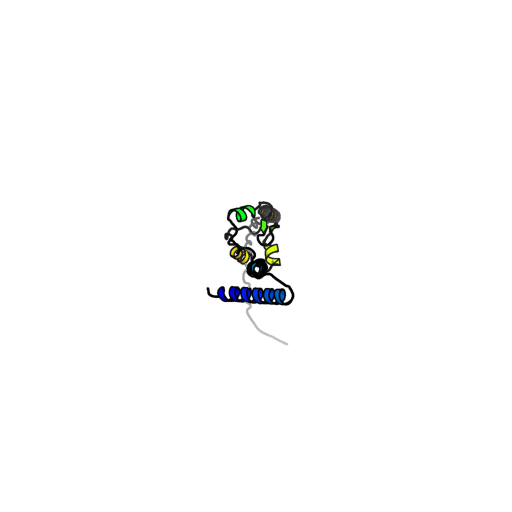0.480 41.726 1.00 52.16 137 PRO A N 1
ATOM 1037 C CA . PRO A 1 137 ? -39.978 -1.017 42.821 1.00 52.16 137 PRO A CA 1
ATOM 1038 C C . PRO A 1 137 ? -41.118 -1.807 42.182 1.00 52.16 137 PRO A C 1
ATOM 1040 O O . PRO A 1 137 ? -41.782 -1.297 41.272 1.00 52.16 137 PRO A O 1
ATOM 1043 N N . GLU A 1 138 ? -41.233 -3.084 42.557 1.00 57.56 138 GLU A N 1
ATOM 1044 C CA . GLU A 1 138 ? -42.338 -3.934 42.130 1.00 57.56 138 GLU A CA 1
ATOM 1045 C C . GLU A 1 138 ? -43.625 -3.127 42.320 1.00 57.56 138 GLU A C 1
ATOM 1047 O O . GLU A 1 138 ? -43.802 -2.539 43.390 1.00 57.56 138 GLU A O 1
ATOM 1052 N N . PRO A 1 139 ? -44.489 -3.009 41.297 1.00 52.81 139 PRO A N 1
ATOM 1053 C CA . PRO A 1 139 ? -45.769 -2.360 41.486 1.00 52.81 139 PRO A CA 1
ATOM 1054 C C . PRO A 1 139 ? -46.529 -3.178 42.527 1.00 52.81 139 PRO A C 1
ATOM 1056 O O . PRO A 1 139 ? -46.979 -4.292 42.256 1.00 52.81 139 PRO A O 1
ATOM 1059 N N . GLU A 1 140 ? -46.604 -2.627 43.735 1.00 52.44 140 GLU A N 1
ATOM 1060 C CA . GLU A 1 140 ? -47.469 -3.078 44.810 1.00 52.44 140 GLU A CA 1
ATOM 1061 C C . GLU A 1 140 ? -48.867 -3.233 44.209 1.00 52.44 140 GLU A C 1
ATOM 1063 O O . GLU A 1 140 ? -49.450 -2.284 43.682 1.00 52.44 140 GLU A O 1
ATOM 1068 N N . ALA A 1 141 ? -49.343 -4.476 44.171 1.00 51.88 141 ALA A N 1
ATOM 1069 C CA . ALA A 1 141 ? -50.615 -4.823 43.574 1.00 51.88 141 ALA A CA 1
ATOM 1070 C C . ALA A 1 141 ? -51.740 -4.087 44.316 1.00 51.88 141 ALA A C 1
ATOM 1072 O O . ALA A 1 14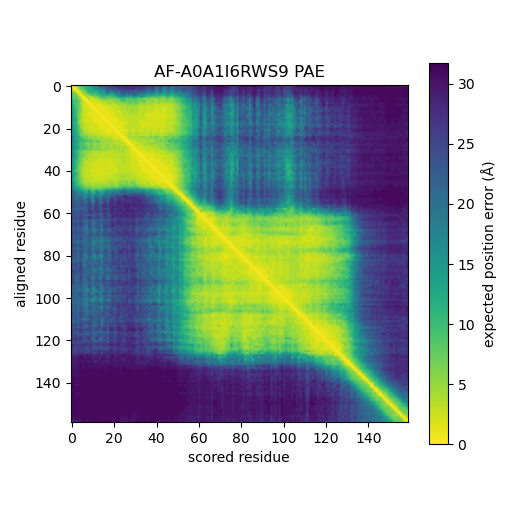1 ? -52.100 -4.452 45.436 1.00 51.88 141 ALA A O 1
ATOM 1073 N N . GLU A 1 142 ? -52.307 -3.059 43.684 1.00 55.91 142 GLU A N 1
ATOM 1074 C CA . GLU A 1 142 ? -53.576 -2.480 44.114 1.00 55.91 142 GLU A CA 1
ATOM 1075 C C . GLU A 1 142 ? -54.656 -3.582 44.112 1.00 55.91 142 GLU A C 1
ATOM 1077 O O . GLU A 1 142 ? -54.796 -4.315 43.123 1.00 55.91 142 GLU A O 1
ATOM 1082 N N . PRO A 1 143 ? -55.434 -3.742 45.198 1.00 48.62 143 PRO A N 1
ATOM 1083 C CA . PRO A 1 143 ? -56.487 -4.743 45.248 1.00 48.62 143 PRO A CA 1
ATOM 1084 C C . PRO A 1 143 ? -57.613 -4.365 44.275 1.00 48.62 143 PRO A C 1
ATOM 1086 O O . PRO A 1 143 ? -58.149 -3.259 44.304 1.00 48.62 143 PRO A O 1
ATOM 1089 N N . ALA A 1 144 ? -57.973 -5.313 43.409 1.00 55.47 144 ALA A N 1
ATOM 1090 C CA . ALA A 1 144 ? -58.999 -5.164 42.382 1.00 55.47 144 ALA A CA 1
ATOM 1091 C C . ALA A 1 144 ? -60.361 -4.692 42.948 1.00 55.47 144 ALA A C 1
ATOM 1093 O O . ALA A 1 144 ? -60.807 -5.198 43.985 1.00 55.47 144 ALA A O 1
ATOM 1094 N N . PRO A 1 145 ? -61.084 -3.786 42.257 1.00 50.06 145 PRO A N 1
ATOM 109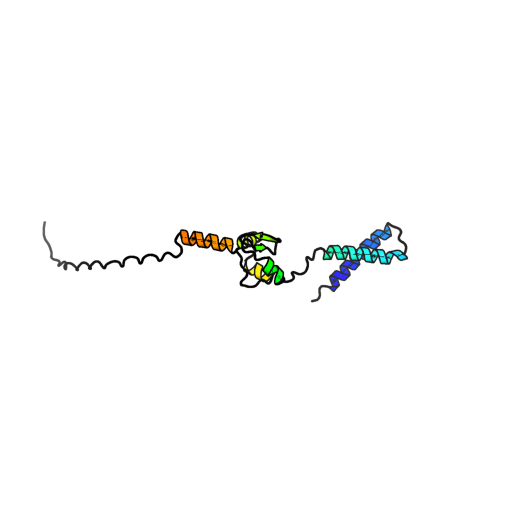5 C CA . PRO A 1 145 ? -62.421 -3.380 42.666 1.00 50.06 145 PRO A CA 1
ATOM 1096 C C . PRO A 1 145 ? -63.436 -4.504 42.406 1.00 50.06 145 PRO A C 1
ATOM 1098 O O . PRO A 1 145 ? -63.478 -5.114 41.337 1.00 50.06 145 PRO A O 1
ATOM 1101 N N . GLN A 1 146 ? -64.269 -4.773 43.412 1.00 57.09 146 GLN A N 1
ATOM 1102 C CA . GLN A 1 146 ? -65.339 -5.773 43.385 1.00 57.09 146 GLN A CA 1
ATOM 1103 C C . GLN A 1 146 ? -66.437 -5.394 42.366 1.00 57.09 146 GLN A C 1
ATOM 1105 O O . GLN A 1 146 ? -66.777 -4.214 42.247 1.00 57.09 146 GLN A O 1
ATOM 1110 N N . PRO A 1 147 ? -67.050 -6.360 41.654 1.00 46.25 147 PRO A N 1
ATOM 1111 C CA . PRO A 1 147 ? -68.068 -6.064 40.652 1.00 46.25 147 PRO A CA 1
ATOM 1112 C C . PRO A 1 147 ? -69.420 -5.726 41.302 1.00 46.25 147 PRO A C 1
ATOM 1114 O O . PRO A 1 147 ? -70.066 -6.563 41.935 1.00 46.25 147 PRO A O 1
ATOM 1117 N N . ALA A 1 148 ? -69.878 -4.490 41.103 1.00 46.69 148 ALA A N 1
ATOM 1118 C CA . ALA A 1 148 ? -71.189 -4.022 41.533 1.00 46.69 148 ALA A CA 1
ATOM 1119 C C . ALA A 1 148 ? -72.318 -4.521 40.605 1.00 46.69 148 ALA A C 1
ATOM 1121 O O . ALA A 1 148 ? -72.384 -4.176 39.429 1.00 46.69 148 ALA A O 1
ATOM 1122 N N . GLY A 1 149 ? -73.236 -5.303 41.181 1.00 43.38 149 GLY A N 1
ATOM 1123 C CA . GLY A 1 149 ? -74.692 -5.130 41.056 1.00 43.38 149 GLY A CA 1
ATOM 1124 C C . GLY A 1 149 ? -75.370 -5.262 39.681 1.00 43.38 149 GLY A C 1
ATOM 1125 O O . GLY A 1 149 ? -75.428 -4.326 38.890 1.00 43.38 149 GLY A O 1
ATOM 1126 N N . LYS A 1 150 ? -76.057 -6.394 39.477 1.00 46.56 150 LYS A N 1
ATOM 1127 C CA . LYS A 1 150 ? -77.032 -6.672 38.400 1.00 46.56 150 LYS A CA 1
ATOM 1128 C C . LYS A 1 150 ? -78.101 -5.565 38.258 1.00 46.56 150 LYS A C 1
ATOM 1130 O O . LYS A 1 150 ? -78.921 -5.390 39.157 1.00 46.56 150 LYS A O 1
ATOM 1135 N N . ARG A 1 151 ? -78.202 -4.913 37.089 1.00 42.56 151 ARG A N 1
ATOM 1136 C CA . ARG A 1 151 ? -79.389 -4.115 36.707 1.00 42.56 151 ARG A CA 1
ATOM 1137 C C . ARG A 1 151 ? -80.529 -5.054 36.297 1.00 42.56 151 ARG A C 1
ATOM 1139 O O . ARG A 1 151 ? -80.480 -5.679 35.241 1.00 42.56 151 ARG A O 1
ATOM 1146 N N . ARG A 1 152 ? -81.563 -5.153 37.139 1.00 42.16 152 ARG A N 1
ATOM 1147 C CA . ARG A 1 152 ? -82.873 -5.724 36.784 1.00 42.16 152 ARG A CA 1
ATOM 1148 C C . ARG A 1 152 ? -83.714 -4.665 36.067 1.00 42.16 152 ARG A C 1
ATOM 1150 O O . ARG A 1 152 ? -83.830 -3.540 36.540 1.00 42.16 152 ARG A O 1
ATOM 1157 N N . ALA A 1 153 ? -84.309 -5.053 34.945 1.00 47.66 153 ALA A N 1
ATOM 1158 C CA . ALA A 1 153 ? -85.307 -4.282 34.215 1.00 47.66 153 ALA A CA 1
ATOM 1159 C C . ALA A 1 153 ? -86.678 -4.304 34.921 1.00 47.66 153 ALA A C 1
ATOM 1161 O O . ALA A 1 153 ? -87.070 -5.358 35.424 1.00 47.66 153 ALA A O 1
ATOM 1162 N N . ARG A 1 154 ? -87.432 -3.191 34.869 1.00 41.38 154 ARG A N 1
ATOM 1163 C CA . ARG A 1 154 ? -88.908 -3.181 34.750 1.00 41.38 154 ARG A CA 1
ATOM 1164 C C . ARG A 1 154 ? -89.487 -1.783 34.429 1.00 41.38 154 ARG A C 1
ATOM 1166 O O . ARG A 1 154 ? -89.430 -0.892 35.260 1.00 41.38 154 ARG A O 1
ATOM 1173 N N . SER A 1 155 ? -90.009 -1.666 33.200 1.00 42.75 155 SER A N 1
ATOM 1174 C CA . SER A 1 155 ? -91.343 -1.176 32.762 1.00 42.75 155 SER A CA 1
ATOM 1175 C C . SER A 1 155 ? -91.992 0.130 33.279 1.00 42.75 155 SER A C 1
ATOM 1177 O O . SER A 1 155 ? -92.228 0.224 34.474 1.00 42.75 155 SER A O 1
ATOM 1179 N N . LYS A 1 156 ? -92.429 0.953 32.285 1.00 41.66 156 LYS A N 1
ATOM 1180 C CA . LYS A 1 156 ? -93.682 1.761 32.071 1.00 41.66 156 LYS A CA 1
ATOM 1181 C C . LYS A 1 156 ? -94.176 2.690 33.214 1.00 41.66 156 LYS A C 1
ATOM 1183 O O . LYS A 1 156 ? -94.084 2.312 34.365 1.00 41.66 156 LYS A O 1
ATOM 1188 N N . GLU A 1 157 ? -94.714 3.903 32.993 1.00 32.16 157 GLU A N 1
ATOM 1189 C CA . GLU A 1 157 ? -95.892 4.283 32.174 1.00 32.16 157 GLU A CA 1
ATOM 1190 C C . GLU A 1 157 ? -96.163 5.825 32.185 1.00 32.16 157 GLU A C 1
ATOM 1192 O O . GLU A 1 157 ? -95.760 6.473 33.146 1.00 32.16 157 GLU A O 1
ATOM 1197 N N . ALA A 1 158 ? -96.906 6.323 31.167 1.00 37.38 158 ALA A N 1
ATOM 1198 C CA . ALA A 1 158 ? -97.728 7.566 31.028 1.00 37.38 158 ALA A CA 1
ATOM 1199 C C . ALA A 1 158 ? -97.044 8.957 31.130 1.00 37.38 158 ALA A C 1
ATOM 1201 O O . ALA A 1 158 ? -96.178 9.166 31.966 1.00 37.38 158 ALA A O 1
ATOM 1202 N N . VAL A 1 159 ? -97.346 9.967 30.296 1.00 38.00 159 VAL A N 1
ATOM 1203 C CA . VAL A 1 159 ? -98.620 10.486 29.731 1.00 38.00 159 VAL A CA 1
ATOM 1204 C C . VAL A 1 159 ? -98.435 10.927 28.278 1.00 38.00 159 VAL A C 1
ATOM 1206 O O . VAL A 1 159 ? -97.337 11.437 27.963 1.00 38.00 159 VAL A O 1
#

Mean predicted aligned error: 17.99 Å